Protein AF-A0A672TEK2-F1 (afdb_monomer)

Sequence (105 aa):
MSCSYGFMMGLAKWAHQKCGRLGKKATYRWAQDRRIVINLDIVKTVIAQCPICQHTQQRTVPHIVRGQLNRGKLPGQIWQMIYVLCRPIRVGNMCVQLCTHTLDI

Radius of gyration: 26.94 Å; Cα contacts (8 Å, |Δi|>4): 97; chains: 1; bounding box: 44×46×69 Å

Secondary structure (DSSP, 8-state):
-HHHHHHHHHHHHHHHHHTTT--HHHHHHHHHTTT----HHHHHHHHHT-HHHHHHHHHHS-----PPPP--SSTTS--EEEEEEPPPSSTT---EEEEEE----

Structure (mmCIF, N/CA/C/O backbone):
data_AF-A0A672TEK2-F1
#
_entry.id   AF-A0A672TEK2-F1
#
loop_
_atom_site.group_PDB
_atom_site.id
_atom_site.type_symbol
_atom_site.label_atom_id
_atom_site.label_alt_id
_atom_site.label_comp_id
_atom_site.label_asym_id
_atom_site.label_entity_id
_atom_site.label_seq_id
_atom_site.pdbx_PDB_ins_code
_atom_site.Cartn_x
_atom_site.Cartn_y
_atom_site.Cartn_z
_atom_site.occupancy
_atom_site.B_iso_or_equiv
_atom_site.auth_seq_id
_atom_site.auth_comp_id
_atom_site.auth_asym_id
_atom_site.auth_atom_id
_atom_site.pdbx_PDB_model_num
ATOM 1 N N . MET A 1 1 ? -6.982 14.783 30.291 1.00 51.06 1 MET A N 1
ATOM 2 C CA . MET A 1 1 ? -7.475 14.051 29.094 1.00 51.06 1 MET A CA 1
ATOM 3 C C . MET A 1 1 ? -6.468 13.052 28.492 1.00 51.06 1 MET A C 1
ATOM 5 O O . MET A 1 1 ? -6.838 12.302 27.600 1.00 51.06 1 MET A O 1
ATOM 9 N N . SER A 1 2 ? -5.229 12.955 28.991 1.00 56.19 2 SER A N 1
ATOM 10 C CA . SER A 1 2 ? -4.135 12.217 28.326 1.00 56.19 2 SER A CA 1
ATOM 11 C C . SER A 1 2 ? -4.083 10.700 28.595 1.00 56.19 2 SER A C 1
ATOM 13 O O . SER A 1 2 ? -3.527 9.957 27.792 1.00 56.19 2 SER A O 1
ATOM 15 N N . CYS A 1 3 ? -4.688 10.220 29.689 1.00 59.19 3 CYS A N 1
ATOM 16 C CA . CYS A 1 3 ? -4.595 8.812 30.106 1.00 59.19 3 CYS A CA 1
ATOM 17 C C . CYS A 1 3 ? -5.375 7.856 29.174 1.00 59.19 3 CYS A C 1
ATOM 19 O O . CYS A 1 3 ? -4.888 6.791 28.804 1.00 59.19 3 CYS A O 1
ATOM 21 N N . SER A 1 4 ? -6.552 8.279 28.697 1.00 70.94 4 SER A N 1
ATOM 22 C CA . SER A 1 4 ? -7.392 7.464 27.804 1.00 70.94 4 SER A CA 1
ATOM 23 C C . SER A 1 4 ? -6.839 7.391 26.369 1.00 70.94 4 SER A C 1
ATOM 25 O O . SER A 1 4 ? -6.925 6.358 25.705 1.00 70.94 4 SER A O 1
ATOM 27 N N . TYR A 1 5 ? -6.183 8.461 25.902 1.00 74.25 5 TYR A N 1
ATOM 28 C CA . TYR A 1 5 ? -5.606 8.523 24.556 1.00 74.25 5 TYR A CA 1
ATOM 29 C C . TYR A 1 5 ? -4.421 7.559 24.375 1.00 74.25 5 TYR A C 1
ATOM 31 O O . TYR A 1 5 ? -4.328 6.871 23.356 1.00 74.25 5 TYR A O 1
ATOM 39 N N . GLY A 1 6 ? -3.548 7.448 25.385 1.00 80.94 6 GLY A N 1
ATOM 40 C CA . GLY A 1 6 ? -2.419 6.510 25.370 1.00 80.94 6 GLY A CA 1
ATOM 41 C C . GLY A 1 6 ? -2.860 5.043 25.322 1.00 80.94 6 GLY A C 1
ATOM 42 O O . GLY A 1 6 ? -2.307 4.253 24.556 1.00 80.94 6 GLY A O 1
ATOM 43 N N . PHE A 1 7 ? -3.912 4.696 26.067 1.00 86.00 7 PHE A N 1
ATOM 44 C CA . PHE A 1 7 ? -4.493 3.352 26.062 1.00 86.00 7 PHE A CA 1
ATOM 45 C C . PHE A 1 7 ? -5.057 2.966 24.684 1.00 86.00 7 PHE A C 1
ATOM 47 O O . PHE A 1 7 ? -4.722 1.909 24.141 1.00 86.00 7 PHE A O 1
ATOM 54 N N . MET A 1 8 ? -5.841 3.855 24.063 1.00 88.12 8 MET A N 1
ATOM 55 C CA . MET A 1 8 ? -6.386 3.625 22.719 1.00 88.12 8 MET A CA 1
ATOM 56 C C . MET A 1 8 ? -5.288 3.481 21.654 1.00 88.12 8 MET A C 1
ATOM 58 O O . MET A 1 8 ? -5.421 2.674 20.733 1.00 88.12 8 MET A O 1
ATOM 62 N N . MET A 1 9 ? -4.182 4.217 21.790 1.00 90.75 9 MET A N 1
ATOM 63 C CA . MET A 1 9 ? -3.019 4.100 20.905 1.00 90.75 9 MET A CA 1
ATOM 64 C C . MET A 1 9 ? -2.349 2.720 21.016 1.00 90.75 9 MET A C 1
ATOM 66 O O . MET A 1 9 ? -1.976 2.129 20.001 1.00 90.75 9 MET A O 1
ATOM 70 N N . GLY A 1 10 ? -2.226 2.179 22.232 1.00 90.88 10 GLY A N 1
ATOM 71 C CA . GLY A 1 10 ? -1.710 0.828 22.470 1.00 90.88 10 GLY A CA 1
ATOM 72 C C . GLY A 1 10 ? -2.583 -0.254 21.829 1.00 90.88 10 GLY A C 1
ATOM 73 O O . GLY A 1 10 ? -2.075 -1.112 21.104 1.00 90.88 10 GLY A O 1
ATOM 74 N N . LEU A 1 11 ? -3.905 -0.160 22.006 1.00 92.12 11 LEU A N 1
ATOM 75 C CA . LEU A 1 11 ? -4.869 -1.072 21.381 1.00 92.12 11 LEU A CA 1
ATOM 76 C C . LEU A 1 11 ? -4.841 -0.994 19.851 1.00 92.12 11 LEU A C 1
ATOM 78 O O . LEU A 1 11 ? -4.834 -2.028 19.186 1.00 92.12 11 LEU A O 1
ATOM 82 N N . ALA A 1 12 ? -4.769 0.212 19.282 1.00 92.88 12 ALA A N 1
ATOM 83 C CA . ALA A 1 12 ? -4.652 0.400 17.839 1.00 92.88 12 ALA A CA 1
ATOM 84 C C . ALA A 1 12 ? -3.361 -0.223 17.280 1.00 92.88 12 ALA A C 1
ATOM 86 O O . ALA A 1 12 ? -3.403 -0.883 16.241 1.00 92.88 12 ALA A O 1
ATOM 87 N N . LYS A 1 13 ? -2.222 -0.067 17.976 1.00 93.50 13 LYS A N 1
ATOM 88 C CA . LYS A 1 13 ? -0.947 -0.717 17.612 1.00 93.50 13 LYS A CA 1
ATOM 89 C C . LYS A 1 13 ? -1.067 -2.235 17.636 1.00 93.50 13 LYS A C 1
ATOM 91 O O . LYS A 1 13 ? -0.630 -2.897 16.695 1.00 93.50 13 LYS A O 1
ATOM 96 N N . TRP A 1 14 ? -1.689 -2.781 18.673 1.00 93.31 14 TRP A N 1
ATOM 97 C CA . TRP A 1 14 ? -1.894 -4.219 18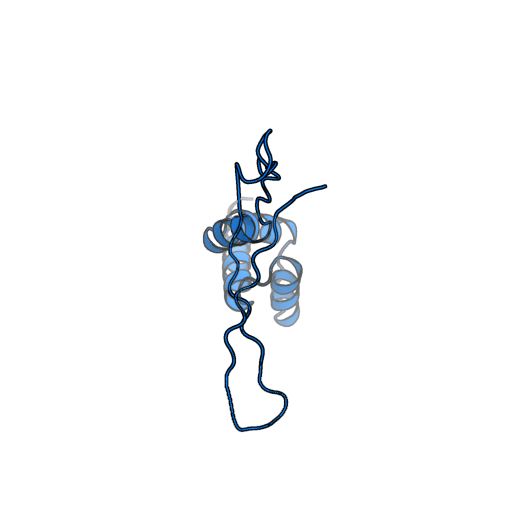.800 1.00 93.31 14 TRP A CA 1
ATOM 98 C C . TRP A 1 14 ? -2.817 -4.775 17.707 1.00 93.31 14 TRP A C 1
ATOM 100 O O . TRP A 1 14 ? -2.451 -5.729 17.021 1.00 93.31 14 TRP A O 1
ATOM 110 N N . ALA A 1 15 ? -3.960 -4.127 17.462 1.00 93.56 15 ALA A N 1
ATOM 111 C CA . ALA A 1 15 ? -4.884 -4.485 16.388 1.00 93.56 15 ALA A CA 1
ATOM 112 C C . ALA A 1 15 ? -4.206 -4.445 15.009 1.00 93.56 15 ALA A C 1
ATOM 114 O O . ALA A 1 15 ? -4.365 -5.364 14.206 1.00 93.56 15 ALA A O 1
ATOM 115 N N . HIS A 1 16 ? -3.396 -3.413 14.752 1.00 94.44 16 HIS A N 1
ATOM 116 C CA . HIS A 1 16 ? -2.647 -3.261 13.505 1.00 94.44 16 HIS A CA 1
ATOM 117 C C . HIS A 1 16 ? -1.632 -4.396 13.282 1.00 94.44 16 HIS A C 1
ATOM 119 O O . HIS A 1 16 ? -1.453 -4.872 12.160 1.00 94.44 16 HIS A O 1
ATOM 125 N N . GLN A 1 17 ? -0.978 -4.866 14.348 1.00 92.62 17 GLN A N 1
ATOM 126 C CA . GLN A 1 17 ? -0.072 -6.014 14.275 1.00 92.62 17 GLN A CA 1
ATOM 127 C C . GLN A 1 17 ? -0.834 -7.325 14.046 1.00 92.62 17 GLN A C 1
ATOM 129 O O . GLN A 1 17 ? -0.428 -8.127 13.207 1.00 92.62 17 GLN A O 1
ATOM 134 N N . LYS A 1 18 ? -1.953 -7.539 14.750 1.00 93.81 18 LYS A N 1
ATOM 135 C CA . LYS A 1 18 ? -2.754 -8.770 14.651 1.00 93.81 18 LYS A CA 1
ATOM 136 C C . LYS A 1 18 ? -3.478 -8.925 13.319 1.00 93.81 18 LYS A C 1
ATOM 138 O O . LYS A 1 18 ? -3.667 -10.052 12.876 1.00 93.81 18 LYS A O 1
ATOM 143 N N . CYS A 1 19 ? -3.843 -7.827 12.662 1.00 90.69 19 CYS A N 1
ATOM 144 C CA . CYS A 1 19 ? -4.430 -7.871 11.325 1.00 90.69 19 CYS A CA 1
ATOM 145 C C . CYS A 1 19 ? -3.390 -8.072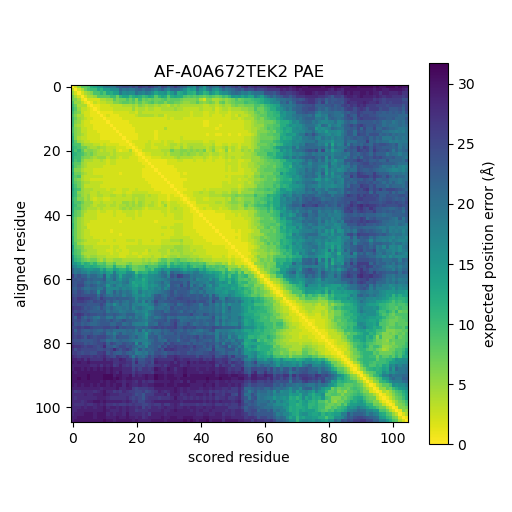 10.211 1.00 90.69 19 CYS A C 1
ATOM 147 O O . CYS A 1 19 ? -3.751 -7.996 9.044 1.00 90.69 19 CYS A O 1
ATOM 149 N N . GLY A 1 20 ? -2.107 -8.283 10.533 1.00 89.00 20 GLY A N 1
ATOM 150 C CA . GLY A 1 20 ? -1.059 -8.472 9.526 1.00 89.00 20 GLY A CA 1
ATOM 151 C C . GLY A 1 20 ? -0.683 -7.187 8.789 1.00 89.00 20 GLY A C 1
ATOM 152 O O . GLY A 1 20 ? -0.206 -7.242 7.662 1.00 89.00 20 GLY A O 1
ATOM 153 N N . ARG A 1 21 ? -0.902 -6.018 9.407 1.00 88.12 21 ARG A N 1
ATOM 154 C CA . ARG A 1 21 ? -0.560 -4.702 8.842 1.00 88.12 21 ARG A CA 1
ATOM 155 C C . ARG A 1 21 ? -1.236 -4.395 7.502 1.00 88.12 21 ARG A C 1
ATOM 157 O O . ARG A 1 21 ? -0.760 -3.558 6.745 1.00 88.12 21 ARG A O 1
ATOM 164 N N . LEU A 1 22 ? -2.413 -4.974 7.260 1.00 86.31 22 LEU A N 1
ATOM 165 C CA . LEU A 1 22 ? -3.240 -4.798 6.053 1.00 86.31 22 LEU A CA 1
ATOM 166 C C . LEU A 1 22 ? -3.844 -3.380 5.888 1.00 86.31 22 LEU A C 1
ATOM 168 O O . LEU A 1 22 ? -4.746 -3.152 5.082 1.00 86.31 22 LEU A O 1
ATOM 172 N N . GLY A 1 23 ? -3.378 -2.408 6.673 1.00 87.44 23 GLY A N 1
ATOM 173 C CA . GLY A 1 23 ? -3.795 -1.013 6.606 1.00 87.44 23 GLY A CA 1
ATOM 174 C C . GLY A 1 23 ? -5.021 -0.666 7.456 1.00 87.44 23 GLY A C 1
ATOM 175 O O . GLY A 1 23 ? -5.439 -1.387 8.366 1.00 87.44 23 GLY A O 1
ATOM 176 N N . LYS A 1 24 ? -5.584 0.515 7.180 1.00 92.81 24 LYS A N 1
ATOM 177 C CA . LYS A 1 24 ? -6.563 1.202 8.042 1.00 92.81 24 LYS A CA 1
ATOM 178 C C . LYS A 1 24 ? -7.877 0.441 8.180 1.00 92.81 24 LYS A C 1
ATOM 180 O O . LYS A 1 24 ? -8.340 0.220 9.294 1.00 92.81 24 LYS A O 1
ATOM 185 N N . LYS A 1 25 ? -8.479 0.045 7.054 1.00 91.12 25 LYS A N 1
ATOM 186 C CA . LYS A 1 25 ? -9.789 -0.626 7.040 1.00 91.12 25 LYS A CA 1
ATOM 187 C C . LYS A 1 25 ? -9.731 -1.981 7.745 1.00 91.12 25 LYS A C 1
ATOM 189 O O . LYS A 1 25 ? -10.607 -2.275 8.549 1.00 91.12 25 LYS A O 1
ATOM 194 N N . ALA A 1 26 ? -8.676 -2.756 7.498 1.00 91.75 26 ALA A N 1
ATOM 195 C CA . ALA A 1 26 ? -8.472 -4.050 8.140 1.00 91.75 26 ALA A CA 1
ATOM 196 C C . ALA A 1 26 ? -8.256 -3.912 9.652 1.00 91.75 26 ALA A C 1
ATOM 198 O O . ALA A 1 26 ? -8.864 -4.641 10.425 1.00 91.75 26 ALA A O 1
ATOM 199 N N . THR A 1 27 ? -7.456 -2.929 10.080 1.00 93.62 27 THR A N 1
ATOM 200 C CA . THR A 1 27 ? -7.233 -2.645 11.508 1.00 93.62 27 THR A CA 1
ATOM 201 C C . THR A 1 27 ? -8.528 -2.230 12.214 1.00 93.62 27 THR A C 1
ATOM 203 O O . THR A 1 27 ? -8.817 -2.718 13.302 1.00 93.62 27 THR A O 1
ATOM 206 N N . TYR A 1 28 ? -9.335 -1.370 11.584 1.00 91.19 28 TYR A N 1
ATOM 207 C CA . TYR A 1 28 ? -10.618 -0.934 12.141 1.00 91.19 28 TYR A CA 1
ATOM 208 C C . TYR A 1 28 ? -11.632 -2.085 12.220 1.00 91.19 28 TYR A C 1
ATOM 210 O O . TYR A 1 28 ? -12.237 -2.298 13.266 1.00 91.19 28 TYR A O 1
ATOM 218 N N . ARG A 1 29 ? -11.761 -2.885 11.154 1.00 92.94 29 ARG A N 1
ATOM 219 C CA . ARG A 1 29 ? -12.670 -4.039 11.124 1.00 92.94 29 ARG A CA 1
ATOM 220 C C . ARG A 1 29 ? -12.274 -5.113 12.138 1.00 92.94 29 ARG A C 1
ATOM 222 O O . ARG A 1 29 ? -13.119 -5.568 12.895 1.00 92.94 29 ARG A O 1
ATOM 229 N N . TRP A 1 30 ? -10.980 -5.426 12.239 1.00 92.94 30 TRP A N 1
ATOM 230 C CA . TRP A 1 30 ? -10.454 -6.388 13.214 1.00 92.94 30 TRP A CA 1
ATOM 231 C C . TRP A 1 30 ? -10.846 -6.041 14.658 1.00 92.94 30 TRP A C 1
ATOM 233 O O . TRP A 1 30 ? -11.105 -6.936 15.469 1.00 92.94 30 TRP A O 1
ATOM 243 N N . ALA A 1 31 ? -10.891 -4.743 14.965 1.00 93.06 31 ALA A N 1
ATOM 244 C CA . ALA A 1 31 ? -11.291 -4.221 16.260 1.00 93.06 31 ALA A CA 1
ATOM 245 C C . ALA A 1 31 ? -12.805 -4.259 16.482 1.00 93.06 31 ALA A C 1
ATOM 247 O O . ALA A 1 31 ? -13.250 -4.679 17.550 1.00 93.06 31 ALA A O 1
ATOM 248 N N . GLN A 1 32 ? -13.589 -3.880 15.466 1.00 92.06 32 GLN A N 1
ATOM 249 C CA . GLN A 1 32 ? -15.052 -3.964 15.501 1.00 92.06 32 GLN A CA 1
ATOM 250 C C . GLN A 1 32 ? -15.533 -5.397 15.739 1.00 92.06 32 GLN A C 1
ATOM 252 O O . GLN A 1 32 ? -16.390 -5.613 16.597 1.00 92.06 32 GLN A O 1
ATOM 257 N N . ASP A 1 33 ? -14.920 -6.372 15.062 1.00 93.88 33 ASP A N 1
ATOM 258 C CA . ASP A 1 33 ? -15.231 -7.799 15.214 1.00 93.88 33 ASP A CA 1
ATOM 259 C C . ASP A 1 33 ? -15.025 -8.287 16.662 1.00 93.88 33 ASP A C 1
ATOM 261 O O . ASP A 1 33 ? -15.647 -9.250 17.100 1.00 93.88 33 ASP A O 1
ATOM 265 N N . ARG A 1 34 ? -14.175 -7.597 17.433 1.00 93.00 34 ARG A N 1
ATOM 266 C CA . ARG A 1 34 ? -13.854 -7.900 18.839 1.00 93.00 34 ARG A CA 1
ATOM 267 C C . ARG A 1 34 ? -14.474 -6.919 19.828 1.00 93.00 34 ARG A C 1
ATOM 269 O O . ARG A 1 34 ? -14.115 -6.937 21.001 1.00 93.00 34 ARG A O 1
ATOM 276 N N . ARG A 1 35 ? -15.387 -6.058 19.362 1.00 93.81 35 ARG A N 1
ATOM 277 C CA . ARG A 1 35 ? -16.052 -5.015 20.164 1.00 93.81 35 ARG A CA 1
ATOM 278 C C . ARG A 1 35 ? -15.074 -4.043 20.844 1.00 93.81 35 ARG A C 1
ATOM 280 O O . ARG A 1 35 ? -15.414 -3.421 21.844 1.00 93.81 35 ARG A O 1
ATOM 287 N N . ILE A 1 36 ? -13.873 -3.877 20.287 1.00 90.19 36 ILE A N 1
ATOM 288 C CA . ILE A 1 36 ? -12.890 -2.903 20.767 1.00 90.19 36 ILE A CA 1
ATOM 289 C C . ILE A 1 36 ? -13.168 -1.576 20.064 1.00 90.19 36 ILE A C 1
ATOM 291 O O . ILE A 1 36 ? -13.042 -1.464 18.843 1.00 90.19 36 ILE A O 1
ATOM 295 N N . VAL A 1 37 ? -13.536 -0.554 20.835 1.00 88.12 37 VAL A N 1
ATOM 296 C CA . VAL A 1 37 ? -13.758 0.793 20.304 1.00 88.12 37 VAL A CA 1
ATOM 297 C C . VAL A 1 37 ? -12.406 1.455 20.051 1.00 88.12 37 VAL A C 1
ATOM 299 O O . VAL A 1 37 ? -11.657 1.735 20.983 1.00 88.12 37 VAL A O 1
ATOM 302 N N . ILE A 1 38 ? -12.090 1.717 18.782 1.00 88.75 38 ILE A N 1
ATOM 303 C CA . ILE A 1 38 ? -10.902 2.486 18.397 1.00 88.75 38 ILE A CA 1
ATOM 304 C C . ILE A 1 38 ? -11.264 3.535 17.356 1.00 88.75 38 ILE A C 1
ATOM 306 O O . ILE A 1 38 ? -11.952 3.248 16.376 1.00 88.75 38 ILE A O 1
ATOM 310 N N . ASN A 1 39 ? -10.781 4.759 17.559 1.00 90.06 39 ASN A N 1
ATOM 311 C CA . ASN A 1 39 ? -11.000 5.856 16.626 1.00 90.06 39 ASN A CA 1
ATOM 312 C C . ASN A 1 39 ? -10.149 5.657 15.355 1.00 90.06 39 ASN A C 1
ATOM 314 O O . ASN A 1 39 ? -8.954 5.356 15.419 1.00 90.06 39 ASN A O 1
ATOM 318 N N . LEU A 1 40 ? -10.763 5.872 14.192 1.00 90.69 40 LEU A N 1
ATOM 319 C CA . LEU A 1 40 ? -10.115 5.845 12.882 1.00 90.69 40 LEU A CA 1
ATOM 320 C C . LEU A 1 40 ? -8.901 6.780 12.784 1.00 90.69 40 LEU A C 1
ATOM 322 O O . LEU A 1 40 ? -7.957 6.443 12.070 1.00 90.69 40 LEU A O 1
ATOM 326 N N . ASP A 1 41 ? -8.895 7.917 13.478 1.00 92.25 41 ASP A N 1
ATOM 327 C CA . ASP A 1 41 ? -7.768 8.859 13.449 1.00 92.25 41 ASP A CA 1
ATOM 328 C C . ASP A 1 41 ? -6.554 8.360 14.243 1.00 92.25 41 ASP A C 1
ATOM 330 O O . ASP A 1 41 ? -5.408 8.527 13.813 1.00 92.25 41 ASP A O 1
ATOM 334 N N . ILE A 1 42 ? -6.794 7.622 15.330 1.00 92.25 42 ILE A N 1
ATOM 335 C CA . ILE A 1 42 ? -5.734 6.915 16.061 1.00 92.25 42 ILE A CA 1
ATOM 336 C C . ILE A 1 42 ? -5.155 5.809 15.172 1.00 92.25 42 ILE A C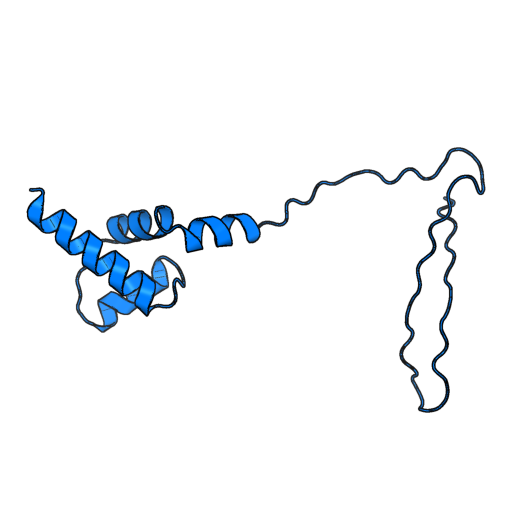 1
ATOM 338 O O . ILE A 1 42 ? -3.938 5.676 15.065 1.00 92.25 42 ILE A O 1
ATOM 342 N N . VAL A 1 43 ? -6.004 5.068 14.450 1.00 92.94 43 VAL A N 1
ATOM 343 C CA . VAL A 1 43 ? -5.557 4.031 13.503 1.00 92.94 43 VAL A CA 1
ATOM 344 C C . VAL A 1 43 ? -4.698 4.622 12.379 1.00 92.94 43 VAL A C 1
ATOM 346 O O . VAL A 1 43 ? -3.660 4.050 12.049 1.00 92.94 43 VAL A O 1
ATOM 349 N N . LYS A 1 44 ? -5.083 5.773 11.805 1.00 92.62 44 LYS A N 1
ATOM 350 C CA . LYS A 1 44 ? -4.257 6.472 10.801 1.00 92.62 44 LYS A CA 1
ATOM 351 C C . LYS A 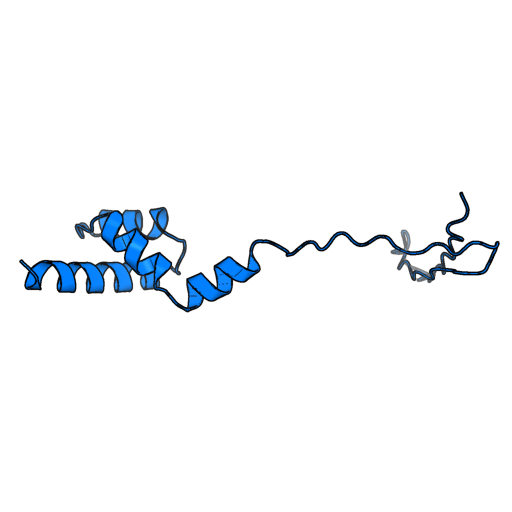1 44 ? -2.883 6.822 11.372 1.00 92.62 44 LYS A C 1
ATOM 353 O O . LYS A 1 44 ? -1.878 6.531 10.731 1.00 92.62 44 LYS A O 1
ATOM 358 N N . THR A 1 45 ? -2.852 7.389 12.578 1.00 93.00 45 THR A N 1
ATOM 359 C CA . THR A 1 45 ? -1.610 7.766 13.268 1.00 93.00 45 THR A CA 1
ATOM 360 C C . THR A 1 45 ? -0.706 6.553 13.497 1.00 93.00 45 THR A C 1
ATOM 362 O O . THR A 1 45 ? 0.471 6.592 13.149 1.00 93.00 45 THR A O 1
ATOM 365 N N . VAL A 1 46 ? -1.256 5.442 13.998 1.00 93.38 46 VAL A N 1
ATOM 366 C CA . VAL A 1 46 ? -0.507 4.195 14.223 1.00 93.38 46 VAL A CA 1
ATOM 367 C C . VAL A 1 46 ? 0.109 3.648 12.941 1.00 93.38 46 VAL A C 1
ATOM 369 O O . VAL A 1 46 ? 1.259 3.218 12.957 1.00 93.38 46 VAL A O 1
ATOM 372 N N . ILE A 1 47 ? -0.641 3.651 11.839 1.00 92.94 47 ILE A N 1
ATOM 373 C CA . ILE A 1 47 ? -0.151 3.142 10.553 1.00 92.94 47 ILE A CA 1
ATOM 374 C C . ILE A 1 47 ? 0.941 4.056 10.002 1.00 92.94 47 ILE A C 1
ATOM 376 O O . ILE A 1 47 ? 1.988 3.563 9.590 1.00 92.94 47 ILE A O 1
ATOM 380 N N . ALA A 1 48 ? 0.717 5.372 10.039 1.00 90.19 48 ALA A N 1
ATOM 381 C CA . ALA A 1 48 ? 1.680 6.360 9.568 1.00 90.19 48 ALA A CA 1
ATOM 382 C C . ALA A 1 48 ? 2.996 6.308 10.356 1.00 90.19 48 ALA A C 1
ATOM 384 O O . ALA A 1 48 ? 4.051 6.527 9.778 1.00 90.19 48 ALA A O 1
ATOM 385 N N . GLN A 1 49 ? 2.945 5.985 11.652 1.00 91.62 49 GLN A N 1
ATOM 386 C CA . GLN A 1 49 ? 4.115 5.847 12.527 1.00 91.62 49 GLN A CA 1
ATOM 387 C C . GLN A 1 49 ? 4.710 4.430 12.548 1.00 91.62 49 GLN A C 1
ATOM 389 O O . GLN A 1 49 ? 5.652 4.174 13.295 1.00 91.62 49 GLN A O 1
ATOM 394 N N . CYS A 1 50 ? 4.163 3.478 11.788 1.00 92.25 50 CYS A N 1
ATOM 395 C CA . CYS A 1 50 ? 4.637 2.100 11.804 1.00 92.25 50 CYS A CA 1
ATOM 396 C C . CYS A 1 50 ? 5.880 1.944 10.903 1.00 92.25 50 CYS A C 1
ATOM 398 O O . CYS A 1 50 ? 5.727 2.019 9.683 1.00 92.25 50 CYS A O 1
ATOM 400 N N . PRO A 1 51 ? 7.082 1.635 11.439 1.00 90.12 51 PRO A N 1
ATOM 401 C CA . PRO A 1 51 ? 8.318 1.635 10.643 1.00 90.12 51 PRO A CA 1
ATOM 402 C C . PRO A 1 51 ? 8.284 0.653 9.467 1.00 90.12 51 PRO A C 1
ATOM 404 O O . PRO A 1 51 ? 8.691 0.972 8.357 1.00 90.12 51 PRO A O 1
ATOM 407 N N . ILE A 1 52 ? 7.725 -0.542 9.677 1.00 89.06 52 ILE A N 1
ATOM 408 C CA . ILE A 1 52 ? 7.622 -1.559 8.618 1.00 89.06 52 ILE A CA 1
ATOM 409 C C . ILE A 1 52 ? 6.678 -1.085 7.512 1.00 89.06 52 ILE A C 1
ATOM 411 O O . ILE A 1 52 ? 7.006 -1.219 6.340 1.00 89.06 52 ILE A O 1
ATOM 415 N N . CYS A 1 53 ? 5.539 -0.483 7.866 1.00 89.06 53 CYS A N 1
ATOM 416 C CA . CYS A 1 53 ? 4.608 0.049 6.874 1.00 89.06 53 CYS A CA 1
ATOM 417 C C . CYS A 1 53 ? 5.220 1.226 6.111 1.00 89.06 53 CYS A C 1
ATOM 419 O O . CYS A 1 53 ? 5.048 1.291 4.901 1.00 89.06 53 CYS A O 1
ATOM 421 N N . GLN A 1 54 ? 5.982 2.099 6.781 1.00 87.44 54 GLN A N 1
ATOM 422 C CA . GLN A 1 54 ? 6.725 3.179 6.125 1.00 87.44 54 GLN A CA 1
ATOM 423 C C . GLN A 1 54 ? 7.716 2.625 5.090 1.00 87.44 54 GLN A C 1
ATOM 425 O O . GLN A 1 54 ? 7.711 3.062 3.941 1.00 87.44 54 GLN A O 1
ATOM 430 N N . HIS A 1 55 ? 8.509 1.613 5.454 1.00 83.00 55 HIS A N 1
ATOM 431 C CA . HIS A 1 55 ? 9.452 0.983 4.527 1.00 83.00 55 HIS A CA 1
ATOM 432 C C . HIS A 1 55 ? 8.761 0.228 3.380 1.00 83.00 55 HIS A C 1
ATOM 434 O O . HIS A 1 55 ? 9.243 0.264 2.249 1.00 83.00 55 HIS A O 1
ATOM 440 N N . THR A 1 56 ? 7.634 -0.447 3.623 1.00 77.88 56 THR A N 1
ATOM 441 C CA . THR A 1 56 ? 6.875 -1.144 2.569 1.00 77.88 56 THR A CA 1
ATOM 442 C C . THR A 1 56 ? 6.157 -0.169 1.634 1.00 77.88 56 THR A C 1
ATOM 444 O O . THR A 1 56 ? 6.137 -0.390 0.423 1.00 77.88 56 THR A O 1
ATOM 447 N N . GLN A 1 57 ? 5.604 0.924 2.163 1.00 69.56 57 GLN A N 1
ATOM 448 C CA . GLN A 1 57 ? 4.912 1.944 1.375 1.00 69.56 57 GLN A CA 1
ATOM 449 C C . GLN A 1 57 ? 5.867 2.666 0.416 1.00 69.56 57 GLN A C 1
ATOM 451 O O . GLN A 1 57 ? 5.507 2.931 -0.727 1.00 69.56 57 GLN A O 1
ATOM 456 N N . GLN A 1 58 ? 7.114 2.903 0.834 1.00 61.94 58 GLN A N 1
ATOM 457 C CA . GLN A 1 58 ? 8.155 3.446 -0.048 1.00 61.94 58 GLN A CA 1
ATOM 458 C C . GLN A 1 58 ? 8.482 2.524 -1.234 1.00 61.94 58 GLN A C 1
ATOM 460 O O . GLN A 1 58 ? 8.918 3.001 -2.275 1.00 61.94 58 GLN A O 1
ATOM 465 N N . ARG A 1 59 ? 8.253 1.209 -1.110 1.00 61.53 59 ARG A N 1
ATOM 466 C CA . ARG A 1 59 ? 8.541 0.228 -2.171 1.00 61.53 59 ARG A CA 1
ATOM 467 C C . ARG A 1 59 ? 7.397 0.027 -3.164 1.00 61.53 59 ARG A C 1
ATOM 469 O O . ARG A 1 59 ? 7.606 -0.619 -4.184 1.00 61.53 59 ARG A O 1
ATOM 476 N N . THR A 1 60 ? 6.185 0.501 -2.867 1.00 65.31 60 THR A N 1
ATOM 477 C CA . THR A 1 60 ? 4.986 0.141 -3.652 1.00 65.31 60 THR A CA 1
ATOM 478 C C . THR A 1 60 ? 4.794 0.997 -4.899 1.00 65.31 60 THR A C 1
ATOM 480 O O . THR A 1 60 ? 4.096 0.582 -5.819 1.00 65.31 60 THR A O 1
ATOM 483 N N . VAL A 1 61 ? 5.430 2.167 -4.958 1.00 69.56 61 VAL A N 1
ATOM 484 C CA . VAL A 1 61 ? 5.500 2.968 -6.180 1.00 69.56 61 VAL A CA 1
ATOM 485 C C . VAL A 1 61 ? 6.877 2.727 -6.788 1.00 69.56 61 VAL A C 1
ATOM 487 O O . VAL A 1 61 ? 7.865 3.181 -6.206 1.00 69.56 61 VAL A O 1
ATOM 490 N N . PRO A 1 62 ? 6.995 2.007 -7.920 1.00 70.38 62 PRO A N 1
ATOM 491 C CA . PRO A 1 62 ? 8.263 1.961 -8.620 1.00 70.38 62 PRO A CA 1
ATOM 492 C C . PRO A 1 62 ? 8.629 3.394 -8.993 1.00 70.38 62 PRO A C 1
ATOM 494 O O . PRO A 1 62 ? 7.861 4.102 -9.646 1.00 70.38 62 PRO A O 1
ATOM 497 N N . HIS A 1 63 ? 9.802 3.833 -8.553 1.00 71.12 63 HIS A N 1
ATOM 498 C CA . HIS A 1 63 ? 10.384 5.072 -9.033 1.00 71.12 63 HIS A CA 1
ATOM 499 C C . HIS A 1 63 ? 10.812 4.848 -10.490 1.00 71.12 63 HIS A C 1
ATOM 501 O O . HIS A 1 63 ? 11.935 4.430 -10.772 1.00 71.12 63 HIS A O 1
ATOM 507 N N . ILE A 1 64 ? 9.873 5.032 -11.423 1.00 72.69 64 ILE A N 1
ATOM 508 C CA . ILE A 1 64 ? 10.124 4.890 -12.857 1.00 72.69 64 ILE A CA 1
ATOM 509 C C . ILE A 1 64 ? 10.829 6.163 -13.324 1.00 72.69 64 ILE A C 1
ATOM 511 O O . ILE A 1 64 ? 10.188 7.133 -13.727 1.00 72.69 64 ILE A O 1
ATOM 515 N N . VAL A 1 65 ? 12.162 6.157 -13.286 1.00 76.88 65 VAL A N 1
ATOM 516 C CA . VAL A 1 65 ? 12.947 7.157 -14.015 1.00 76.88 65 VAL A CA 1
ATOM 517 C C . VAL A 1 65 ? 12.845 6.823 -15.494 1.00 76.88 65 VAL A C 1
ATOM 519 O O . VAL A 1 65 ? 13.397 5.827 -15.958 1.00 76.88 65 VAL A O 1
ATOM 522 N N . ARG A 1 66 ? 12.119 7.646 -16.247 1.00 75.88 66 ARG A N 1
ATOM 523 C CA . ARG A 1 66 ? 12.117 7.564 -17.707 1.00 75.88 66 ARG A CA 1
ATOM 524 C C . ARG A 1 66 ? 13.376 8.256 -18.228 1.00 75.88 66 ARG A C 1
ATOM 526 O O . ARG A 1 66 ? 13.439 9.479 -18.244 1.00 75.88 66 ARG A O 1
ATOM 533 N N . GLY A 1 67 ? 14.375 7.472 -18.620 1.00 76.81 67 GLY A N 1
ATOM 534 C CA . GLY A 1 67 ? 15.512 7.942 -19.414 1.00 76.81 67 GLY A CA 1
ATOM 535 C C . GLY A 1 67 ? 15.279 7.716 -20.910 1.00 76.81 67 GLY A C 1
ATOM 536 O O . GLY A 1 67 ? 14.451 6.888 -21.293 1.00 76.81 67 GLY A O 1
ATOM 537 N N . GLN A 1 68 ? 16.018 8.428 -21.761 1.00 80.00 68 GLN A N 1
ATOM 538 C CA . GLN A 1 68 ? 16.129 8.104 -23.186 1.00 80.00 68 GLN A CA 1
ATOM 539 C C . GLN A 1 68 ? 17.366 7.228 -23.408 1.00 80.00 68 GLN A C 1
ATOM 541 O O . GLN A 1 68 ? 18.455 7.557 -22.942 1.00 80.00 68 GLN A O 1
ATOM 546 N N . LEU A 1 69 ? 17.203 6.112 -24.121 1.00 78.81 69 LEU A N 1
ATOM 547 C CA . LEU A 1 69 ? 18.334 5.311 -24.588 1.00 78.81 69 LEU A CA 1
ATOM 548 C C . LEU A 1 69 ? 18.925 5.976 -25.836 1.00 78.81 69 LEU A C 1
ATOM 550 O O . LEU A 1 69 ? 18.211 6.210 -26.812 1.00 78.81 69 LEU A O 1
ATOM 554 N N . ASN A 1 70 ? 20.224 6.272 -25.808 1.00 76.38 70 ASN A N 1
ATOM 555 C CA . ASN A 1 70 ? 20.938 6.779 -26.977 1.00 76.38 70 ASN A CA 1
ATOM 556 C C . ASN A 1 70 ? 21.014 5.684 -28.051 1.00 76.38 70 ASN A C 1
ATOM 558 O O . ASN A 1 70 ? 21.405 4.559 -27.749 1.00 76.38 70 ASN A O 1
ATOM 562 N N . ARG A 1 71 ? 20.675 6.021 -29.300 1.00 79.50 71 ARG A N 1
ATOM 563 C CA . ARG A 1 71 ? 20.696 5.090 -30.448 1.00 79.50 71 ARG A CA 1
ATOM 564 C C . ARG A 1 71 ? 21.933 5.232 -31.348 1.00 79.50 71 ARG A C 1
ATOM 566 O O . ARG A 1 71 ? 22.067 4.507 -32.320 1.00 79.50 71 ARG A O 1
ATOM 573 N N . GLY A 1 72 ? 22.856 6.135 -31.007 1.00 83.06 72 GLY A N 1
ATOM 574 C CA . GLY A 1 72 ? 23.976 6.504 -31.876 1.00 83.06 72 GLY A CA 1
ATOM 575 C C . GLY A 1 72 ? 23.536 7.479 -32.973 1.00 83.06 72 GLY A C 1
ATOM 576 O O . GLY A 1 72 ? 22.348 7.715 -33.166 1.00 83.06 72 GLY A O 1
ATOM 577 N N . LYS A 1 73 ? 24.499 8.119 -33.640 1.00 84.06 73 LYS A N 1
ATOM 578 C CA . LYS A 1 73 ? 24.274 9.032 -34.776 1.00 84.06 73 LYS A CA 1
ATOM 579 C C . LYS A 1 73 ? 24.576 8.374 -36.121 1.00 84.06 73 LYS A C 1
ATOM 581 O O . LYS A 1 73 ? 24.095 8.847 -37.143 1.00 84.06 73 LYS A O 1
ATOM 586 N N . LEU A 1 74 ? 25.410 7.336 -36.114 1.00 86.38 74 LEU A N 1
ATOM 587 C CA . LEU A 1 74 ? 25.852 6.616 -37.302 1.00 86.38 74 LEU A CA 1
ATO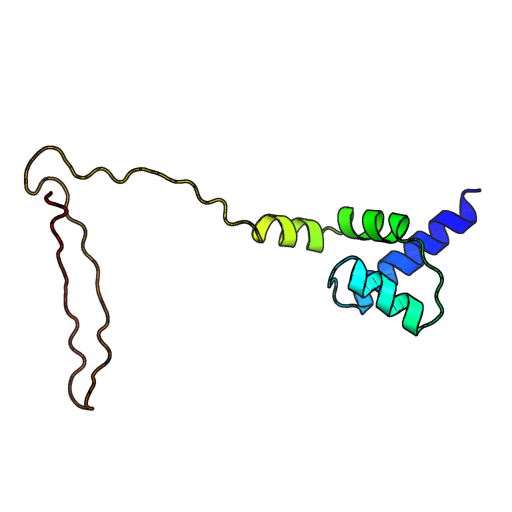M 588 C C . LEU A 1 74 ? 25.349 5.166 -37.268 1.00 86.38 74 LEU A C 1
ATOM 590 O O . LEU A 1 74 ? 25.249 4.596 -36.174 1.00 86.38 74 LEU A O 1
ATOM 594 N N . PRO A 1 75 ? 25.091 4.553 -38.439 1.00 79.00 75 PRO A N 1
ATOM 595 C CA . PRO A 1 75 ? 24.753 3.138 -38.529 1.00 79.00 75 PRO A CA 1
ATOM 596 C C . PRO A 1 75 ? 25.795 2.273 -37.820 1.00 79.00 75 PRO A C 1
ATOM 598 O O . PRO A 1 75 ? 27.000 2.478 -37.975 1.00 79.00 75 PRO A O 1
ATOM 601 N N . GLY A 1 76 ? 25.329 1.320 -37.015 1.00 80.12 76 GLY A N 1
ATOM 602 C CA . GLY A 1 76 ? 26.202 0.414 -36.271 1.00 80.12 76 GLY A CA 1
ATOM 603 C C . GLY A 1 76 ? 26.976 1.056 -35.115 1.00 80.12 76 GLY A C 1
ATOM 604 O O . GLY A 1 76 ? 27.828 0.398 -34.541 1.00 80.12 76 GLY A O 1
ATOM 605 N N . GLN A 1 77 ? 26.715 2.307 -34.724 1.00 85.25 77 GLN A N 1
ATOM 606 C CA . GLN A 1 77 ? 27.415 2.911 -33.582 1.00 85.25 77 GLN A CA 1
ATOM 607 C C . GLN A 1 77 ? 26.984 2.307 -32.235 1.00 85.25 77 GLN A C 1
ATOM 609 O O . GLN A 1 77 ? 27.779 2.250 -31.298 1.00 85.25 77 GLN A O 1
ATOM 614 N N . ILE A 1 78 ? 25.718 1.897 -32.119 1.00 84.75 78 ILE A N 1
ATOM 615 C CA . ILE A 1 78 ? 25.156 1.285 -30.913 1.00 84.75 78 ILE A CA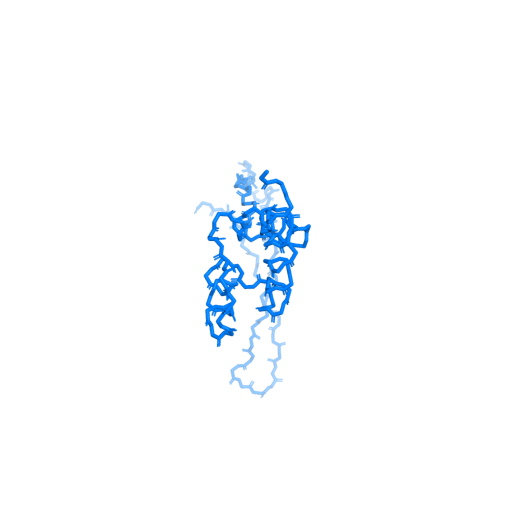 1
ATOM 616 C C . ILE A 1 78 ? 24.287 0.100 -31.330 1.00 84.75 78 ILE A C 1
ATOM 618 O O . ILE A 1 78 ? 23.372 0.244 -32.136 1.00 84.75 78 ILE A O 1
ATOM 622 N N . TRP A 1 79 ? 24.544 -1.065 -30.742 1.00 78.75 79 TRP A N 1
ATOM 623 C CA . TRP A 1 79 ? 23.729 -2.267 -30.906 1.00 78.75 79 TRP A CA 1
ATOM 624 C C . TRP A 1 79 ? 23.291 -2.796 -29.541 1.00 78.75 79 TRP A C 1
ATOM 626 O O . TRP A 1 79 ? 24.061 -2.798 -28.580 1.00 78.75 79 TRP A O 1
ATOM 636 N N . GLN A 1 80 ? 22.047 -3.267 -29.454 1.00 80.94 80 GLN A N 1
ATOM 637 C CA . GLN A 1 80 ? 21.532 -3.933 -28.263 1.00 80.94 80 GLN A CA 1
ATOM 638 C C . GLN A 1 80 ? 21.371 -5.425 -28.555 1.00 80.94 80 GLN A C 1
ATOM 640 O O . GLN A 1 80 ? 20.705 -5.820 -29.509 1.00 80.94 80 GLN A O 1
ATOM 645 N N . MET A 1 81 ? 21.982 -6.259 -27.717 1.00 80.88 81 MET A N 1
ATOM 646 C CA . MET A 1 81 ? 21.851 -7.712 -27.795 1.00 80.88 81 MET A CA 1
ATOM 647 C C . MET A 1 81 ? 20.887 -8.183 -26.716 1.00 80.88 81 MET A C 1
ATOM 649 O O . MET A 1 81 ? 21.039 -7.826 -25.547 1.00 80.88 81 MET A O 1
ATOM 653 N N . ILE A 1 82 ? 19.900 -8.988 -27.102 1.00 81.44 82 ILE A N 1
ATOM 654 C CA . ILE A 1 82 ? 18.976 -9.616 -26.160 1.00 81.44 82 ILE A CA 1
ATOM 655 C C . ILE A 1 82 ? 18.925 -11.111 -26.464 1.00 81.44 82 ILE A C 1
ATOM 657 O O . ILE A 1 82 ? 18.741 -11.523 -27.610 1.00 81.44 82 IL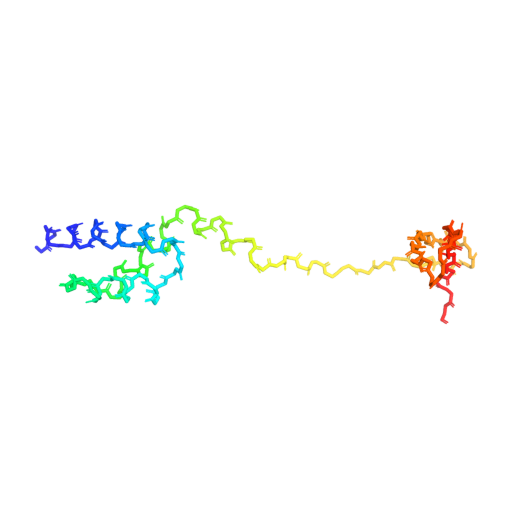E A O 1
ATOM 661 N N . TYR A 1 83 ? 19.061 -11.921 -25.417 1.00 75.62 83 TYR A N 1
ATOM 662 C CA . TYR A 1 83 ? 18.817 -13.356 -25.481 1.00 75.62 83 TYR A CA 1
ATOM 663 C C . TYR A 1 83 ? 17.346 -13.611 -25.183 1.00 75.62 83 TYR A C 1
ATOM 665 O O . TYR A 1 83 ? 16.874 -13.331 -24.080 1.00 75.62 83 TYR A O 1
ATOM 673 N N . VAL A 1 84 ? 16.620 -14.143 -26.163 1.00 79.31 84 VAL A N 1
ATOM 674 C CA . VAL A 1 84 ? 15.237 -14.573 -25.965 1.00 79.31 84 VAL A CA 1
ATOM 675 C C . VAL A 1 84 ? 15.234 -16.088 -25.859 1.00 79.31 84 VAL A C 1
ATOM 677 O O . VAL A 1 84 ? 15.578 -16.803 -26.799 1.00 79.31 84 VAL A O 1
ATOM 680 N N . LEU A 1 85 ? 14.856 -16.586 -24.684 1.00 74.31 85 LEU A N 1
ATOM 681 C CA . LEU A 1 85 ? 14.643 -18.011 -24.483 1.00 74.31 85 LEU A CA 1
ATOM 682 C C . LEU A 1 85 ? 13.298 -18.392 -25.107 1.00 74.31 85 LEU A C 1
ATOM 684 O O . LEU A 1 85 ? 12.239 -18.126 -24.538 1.00 74.31 85 LEU A O 1
ATOM 688 N N . CYS A 1 86 ? 13.333 -19.020 -26.280 1.00 71.12 86 CYS A N 1
ATOM 689 C CA . CYS A 1 86 ? 12.143 -19.594 -26.897 1.00 71.12 86 CYS A CA 1
ATOM 690 C C . CYS A 1 86 ? 11.848 -20.961 -26.267 1.00 71.12 86 CYS A C 1
ATOM 692 O O . CYS A 1 86 ? 12.683 -21.868 -26.288 1.00 71.12 86 CYS A O 1
ATOM 694 N N . ARG A 1 87 ? 10.647 -21.129 -25.701 1.00 64.19 87 ARG A N 1
ATOM 695 C CA . ARG A 1 87 ? 10.207 -22.425 -25.169 1.00 64.19 87 ARG A CA 1
ATOM 696 C C . ARG A 1 87 ? 9.900 -23.369 -26.344 1.00 64.19 87 ARG A C 1
ATOM 698 O O . ARG A 1 87 ? 9.148 -22.972 -27.234 1.00 64.19 87 ARG A O 1
ATOM 705 N N . PRO A 1 88 ? 10.436 -24.601 -26.374 1.00 60.62 88 PRO A N 1
ATOM 706 C CA . PRO A 1 88 ? 10.171 -25.521 -27.473 1.00 60.62 88 PRO A CA 1
ATOM 707 C C . PRO A 1 88 ? 8.691 -25.927 -27.499 1.00 60.62 88 PRO A C 1
ATOM 709 O O . PRO A 1 88 ? 8.139 -26.343 -26.482 1.00 60.62 88 PRO A O 1
ATOM 712 N N . ILE A 1 89 ? 8.055 -25.827 -28.670 1.00 59.66 89 ILE A N 1
ATOM 713 C CA . ILE A 1 89 ? 6.657 -26.252 -28.890 1.00 59.66 89 ILE A CA 1
ATOM 714 C C . ILE A 1 89 ? 6.556 -27.790 -28.981 1.00 59.66 89 ILE A C 1
ATOM 716 O O . ILE A 1 89 ? 5.489 -28.358 -28.767 1.00 59.66 89 ILE A O 1
ATOM 720 N N . ARG A 1 90 ? 7.669 -28.493 -29.241 1.00 59.41 90 ARG A N 1
ATOM 721 C CA . ARG A 1 90 ? 7.768 -29.961 -29.213 1.00 59.41 90 ARG A CA 1
ATOM 722 C C . ARG A 1 90 ? 9.091 -30.384 -28.571 1.00 59.41 90 ARG A C 1
ATOM 724 O O . ARG A 1 90 ? 10.127 -29.788 -28.856 1.00 59.41 90 ARG A O 1
ATOM 731 N N . VAL A 1 91 ? 9.029 -31.375 -27.678 1.00 59.44 91 VAL A N 1
ATOM 732 C CA . VAL A 1 91 ? 10.173 -31.944 -26.943 1.00 59.44 91 VAL A CA 1
ATOM 733 C C . VAL A 1 91 ? 11.243 -32.371 -27.946 1.00 59.44 91 VAL A C 1
ATOM 735 O O . VAL A 1 91 ? 10.975 -33.203 -28.807 1.00 59.44 91 VAL A O 1
ATOM 738 N N . GLY A 1 92 ? 12.429 -31.772 -27.869 1.00 56.03 92 GLY A N 1
ATOM 739 C CA . GLY A 1 92 ? 13.515 -32.117 -28.780 1.00 56.03 92 GLY A CA 1
ATOM 740 C C . GLY A 1 92 ? 14.706 -31.184 -28.694 1.00 56.03 92 GLY A C 1
ATOM 741 O O . GLY A 1 92 ? 15.767 -31.634 -28.300 1.00 56.03 92 GLY A O 1
ATOM 742 N N . ASN A 1 93 ? 14.542 -29.888 -28.980 1.00 57.75 93 ASN A N 1
ATOM 743 C CA . ASN A 1 93 ? 15.677 -28.961 -29.071 1.00 57.75 93 ASN A CA 1
ATOM 744 C C . ASN A 1 93 ? 15.354 -27.618 -28.395 1.00 57.75 93 ASN A C 1
ATOM 746 O O . ASN A 1 93 ? 14.377 -26.960 -28.754 1.00 57.75 93 ASN A O 1
ATOM 750 N N . MET A 1 94 ? 16.177 -27.195 -27.429 1.00 57.59 94 MET A N 1
ATOM 751 C CA . MET A 1 94 ? 16.170 -25.821 -26.916 1.00 57.59 94 MET A CA 1
ATOM 752 C C . MET A 1 94 ? 17.041 -24.970 -27.846 1.00 57.59 94 MET A C 1
ATOM 754 O O . MET A 1 94 ? 18.264 -25.044 -27.792 1.00 57.59 94 MET A O 1
ATOM 758 N N . CYS A 1 95 ? 16.418 -24.183 -28.722 1.00 58.16 95 CYS A N 1
ATOM 759 C CA . CYS A 1 95 ? 17.141 -23.215 -29.543 1.00 58.16 95 CYS A CA 1
ATOM 760 C C . CYS A 1 95 ? 17.289 -21.904 -28.760 1.00 58.16 95 CYS A C 1
ATOM 762 O O . CYS A 1 95 ? 16.287 -21.306 -28.363 1.00 58.16 95 CYS A O 1
ATOM 764 N N . VAL A 1 96 ? 18.524 -21.437 -28.557 1.00 57.97 96 VAL A N 1
ATOM 765 C CA . VAL A 1 96 ? 18.781 -20.055 -28.129 1.00 5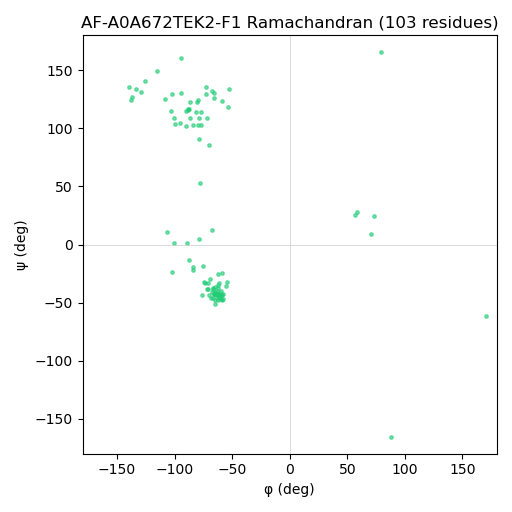7.97 96 VAL A CA 1
ATOM 766 C C . VAL A 1 96 ? 18.842 -19.207 -29.392 1.00 57.97 96 VAL A C 1
ATOM 768 O O . VAL A 1 96 ? 19.780 -19.331 -30.175 1.00 57.97 96 VAL A O 1
ATOM 771 N N . GLN A 1 97 ? 17.830 -18.373 -29.615 1.00 63.06 97 GLN A N 1
ATOM 772 C CA . GLN A 1 97 ? 17.854 -17.414 -30.713 1.00 63.06 97 GLN A CA 1
ATOM 773 C C . GLN A 1 97 ? 18.479 -16.112 -30.206 1.00 63.06 97 GLN A C 1
ATOM 775 O O . GLN A 1 97 ? 17.934 -15.451 -29.319 1.00 63.06 97 GLN A O 1
ATOM 780 N N . LEU A 1 98 ? 19.641 -15.753 -30.754 1.00 57.16 98 LEU A N 1
ATOM 781 C CA . LEU A 1 98 ? 20.212 -14.424 -30.570 1.00 57.16 98 LEU A CA 1
ATOM 782 C C . LEU A 1 98 ? 19.481 -13.469 -31.517 1.00 57.16 98 LEU A C 1
ATOM 784 O O . LEU A 1 98 ? 19.661 -13.539 -32.731 1.00 57.16 98 LEU A O 1
ATOM 788 N N . CYS A 1 99 ? 18.651 -12.585 -30.969 1.00 59.41 99 CYS A N 1
ATOM 789 C CA . CYS A 1 99 ? 18.039 -11.513 -31.744 1.00 59.41 99 CYS A CA 1
ATOM 790 C C . CYS A 1 99 ? 18.897 -10.256 -31.588 1.00 59.41 99 CYS A C 1
ATOM 792 O O . CYS A 1 99 ? 18.874 -9.598 -30.546 1.00 59.41 99 CYS A O 1
ATOM 794 N N . THR A 1 100 ? 19.659 -9.917 -32.623 1.00 57.38 100 THR A N 1
ATOM 795 C CA . THR A 1 100 ? 20.289 -8.602 -32.745 1.00 57.38 100 THR A CA 1
ATOM 796 C C . THR A 1 100 ? 19.321 -7.690 -33.487 1.00 57.38 100 THR A C 1
ATOM 798 O O . THR A 1 100 ? 19.191 -7.788 -34.704 1.00 57.38 100 THR A O 1
ATOM 801 N N . HIS A 1 101 ? 18.615 -6.821 -32.766 1.00 55.03 101 HIS A N 1
ATOM 802 C CA . HIS A 1 101 ? 17.932 -5.703 -33.409 1.00 55.03 101 HIS A CA 1
ATOM 803 C C . HIS A 1 101 ? 18.913 -4.539 -33.471 1.00 55.03 101 HIS A C 1
ATOM 805 O O . HIS A 1 101 ? 19.326 -4.010 -32.435 1.00 55.03 101 HIS A O 1
ATOM 811 N N . THR A 1 102 ? 19.289 -4.132 -34.681 1.00 51.72 102 THR A N 1
ATOM 812 C CA . THR A 1 102 ? 19.764 -2.768 -34.868 1.00 51.72 102 THR A CA 1
ATOM 813 C C . THR A 1 102 ? 18.577 -1.848 -34.597 1.00 51.72 102 THR A C 1
ATOM 815 O O . THR A 1 102 ? 17.486 -2.039 -35.133 1.00 51.72 102 THR A O 1
ATOM 818 N N . LEU A 1 103 ? 18.743 -0.886 -33.690 1.00 51.06 103 LEU A N 1
ATOM 819 C CA . LEU A 1 103 ? 17.737 0.146 -33.431 1.00 51.06 103 LEU A CA 1
ATOM 820 C C . LEU A 1 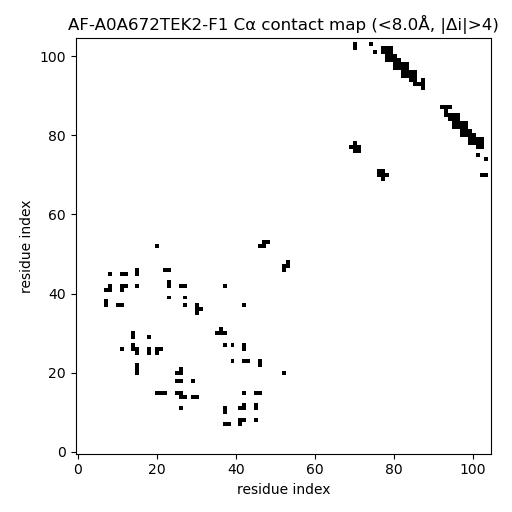103 ? 17.803 1.202 -34.549 1.00 51.06 103 LEU A C 1
ATOM 822 O O . LEU A 1 103 ? 17.956 2.387 -34.264 1.00 51.06 103 LEU A O 1
ATOM 826 N N . ASP A 1 104 ? 17.719 0.769 -35.807 1.00 42.81 104 ASP A N 1
ATOM 827 C CA . ASP A 1 104 ? 17.767 1.639 -36.979 1.00 42.81 104 ASP A CA 1
ATOM 828 C C . ASP A 1 104 ? 16.334 1.893 -37.485 1.00 42.81 104 ASP A C 1
ATOM 830 O O . ASP A 1 104 ? 15.731 1.025 -38.106 1.00 42.81 104 ASP A O 1
ATOM 834 N N . ILE A 1 105 ? 15.849 3.106 -37.171 1.00 44.72 105 ILE A N 1
ATOM 835 C CA . ILE A 1 105 ? 14.729 3.884 -37.759 1.00 44.72 105 ILE A CA 1
ATOM 836 C C . ILE A 1 105 ? 13.327 3.255 -37.698 1.00 44.72 105 ILE A C 1
ATOM 838 O O . ILE A 1 105 ? 12.963 2.434 -38.563 1.00 44.72 105 ILE A O 1
#

Organism: Strigops habroptila (NCBI:txid2489341)

pLDDT: mean 79.05, std 14.11, range [42.81, 94.44]

Foldseek 3Di:
DPPVLVVLLVLLLVLCVVLVVPAQVSSCVSCVVVVHDHDSVSNVVNLVPPPVNVVVVVVPDPPDDDDDDDLDPDFPPDKDWDWDFDDDPDPDDGDTDTDIDNPDD

Mean predicted aligned error: 14.17 Å

Solvent-accessible surface area (backbone atoms only — not comparable to full-atom values): 6718 Å² total; per-residue (Å²): 127,67,73,64,56,55,54,47,46,52,52,41,47,50,38,29,59,75,51,68,62,68,48,62,69,46,26,53,49,60,25,55,80,67,73,46,88,70,59,69,68,54,37,49,51,46,51,73,69,28,67,68,53,49,60,52,58,66,63,71,57,76,84,78,77,85,77,83,82,84,58,60,94,49,92,84,68,43,76,56,82,48,82,49,84,52,80,62,92,56,95,85,61,82,58,79,49,78,50,73,52,70,76,74,131